Protein AF-A0A371GVJ6-F1 (afdb_monomer_lite)

Radius of gyration: 23.23 Å; chains: 1; bounding box: 56×36×69 Å

Secondary structure (DSSP, 8-state):
-HHHHHHHTTSSS--HHHHHHHHHHHHHHHHTTT--------SS-----EEEEETT--TTT---EEEEE-SSS--EEEEEPSS--SSHHHHHHHHHHHHHHHHHHHHHHHHHHHHHHHHHHHHHHHHHHHHTTTT-

Sequence (136 aa):
MFSICLCARFQLDPRKSHLKVVKRIFRYLISATNLCLLHKKNQDFRLVGYCDANYARDKIKRKSTEDFIRPCVVSWASKKQNSVALSIVEIAYILIASCCSQLFIEIMYRKIQIINEMIYAQNLYMKNALFSKEKI

pLDDT: mean 73.59, std 12.0, range [47.25, 92.31]

Organism: Mucuna pruriens (NCBI:txid157652)

Structure (mmCIF, N/CA/C/O backbone):
data_AF-A0A371GVJ6-F1
#
_entry.id   AF-A0A371GVJ6-F1
#
loop_
_atom_site.group_PDB
_atom_site.id
_atom_site.type_symbol
_atom_site.label_atom_id
_atom_site.label_alt_id
_atom_site.label_comp_id
_atom_site.label_asym_id
_atom_site.label_entity_id
_atom_site.label_seq_id
_atom_site.pdbx_PDB_ins_code
_atom_site.Cartn_x
_atom_site.Cartn_y
_atom_site.Cartn_z
_atom_site.occupancy
_atom_site.B_iso_or_equiv
_atom_site.auth_seq_id
_atom_site.auth_comp_id
_atom_site.auth_asym_id
_atom_site.auth_atom_id
_atom_site.pdbx_PDB_model_num
ATOM 1 N N . MET A 1 1 ? 1.120 -0.960 -9.888 1.00 63.38 1 MET A N 1
ATOM 2 C CA . MET A 1 1 ? 1.440 0.484 -9.790 1.00 63.38 1 MET A CA 1
ATOM 3 C C . MET A 1 1 ? 2.739 0.891 -10.486 1.00 63.38 1 MET A C 1
ATOM 5 O O . MET A 1 1 ? 2.756 1.948 -11.106 1.00 63.38 1 MET A O 1
ATOM 9 N N . PHE A 1 2 ? 3.789 0.059 -10.479 1.00 69.19 2 PHE A N 1
ATOM 10 C CA . PHE A 1 2 ? 5.100 0.379 -11.072 1.00 69.19 2 PHE A CA 1
ATOM 11 C C . PHE A 1 2 ? 5.066 1.075 -12.446 1.00 69.19 2 PHE A C 1
ATOM 13 O O . PHE A 1 2 ? 5.689 2.118 -12.608 1.00 69.19 2 PHE A O 1
ATOM 20 N N . SER A 1 3 ? 4.313 0.557 -13.424 1.00 74.50 3 SER A N 1
ATOM 21 C CA . SER A 1 3 ? 4.251 1.150 -14.770 1.00 74.50 3 SER A CA 1
ATOM 22 C C . SER A 1 3 ? 3.657 2.564 -14.791 1.00 74.50 3 SER A C 1
ATOM 24 O O . SER A 1 3 ? 4.117 3.394 -15.569 1.00 74.50 3 SER A O 1
ATOM 26 N N . ILE A 1 4 ? 2.677 2.854 -13.928 1.00 81.12 4 ILE A N 1
ATOM 27 C CA . ILE A 1 4 ? 2.050 4.180 -13.801 1.00 81.12 4 ILE A CA 1
ATOM 28 C C . ILE A 1 4 ? 3.039 5.147 -13.145 1.00 81.12 4 ILE A C 1
ATOM 30 O O . ILE A 1 4 ? 3.341 6.197 -13.708 1.00 81.12 4 ILE A O 1
ATOM 34 N N . CYS A 1 5 ? 3.617 4.754 -12.004 1.00 80.12 5 CYS A N 1
ATOM 35 C CA . CYS A 1 5 ? 4.608 5.557 -11.285 1.00 80.12 5 CYS A CA 1
ATOM 36 C C . CYS A 1 5 ? 5.862 5.825 -12.132 1.00 80.12 5 CYS A C 1
ATOM 38 O O . CYS A 1 5 ? 6.445 6.904 -12.057 1.00 80.12 5 CYS A O 1
ATOM 40 N N . LEU A 1 6 ? 6.280 4.862 -12.960 1.00 80.62 6 LEU A N 1
ATOM 41 C CA . LEU A 1 6 ? 7.393 5.030 -13.890 1.00 80.62 6 LEU A CA 1
ATOM 42 C C . LEU A 1 6 ? 7.060 6.046 -14.990 1.00 80.62 6 LEU A C 1
ATOM 44 O O . LEU A 1 6 ? 7.901 6.890 -15.282 1.00 80.62 6 LEU A O 1
ATOM 48 N N . CYS A 1 7 ? 5.853 6.004 -15.567 1.00 83.88 7 CYS A N 1
ATOM 49 C CA . CYS A 1 7 ? 5.424 6.995 -16.560 1.00 83.88 7 CYS A CA 1
ATOM 50 C C . CYS A 1 7 ? 5.317 8.403 -15.956 1.00 83.88 7 CYS A C 1
ATOM 52 O O . CYS A 1 7 ? 5.729 9.362 -16.602 1.00 83.88 7 CYS A O 1
ATOM 54 N N . ALA A 1 8 ? 4.840 8.524 -14.711 1.00 85.38 8 ALA A N 1
ATOM 55 C CA . ALA A 1 8 ? 4.705 9.806 -14.016 1.00 85.38 8 ALA A CA 1
ATOM 56 C C . ALA A 1 8 ? 6.045 10.554 -13.862 1.00 85.38 8 ALA A C 1
ATOM 58 O O . ALA A 1 8 ? 6.082 11.778 -13.923 1.00 85.38 8 ALA A O 1
ATOM 59 N N . ARG A 1 9 ? 7.175 9.835 -13.759 1.00 85.12 9 ARG A N 1
ATOM 60 C CA . ARG A 1 9 ? 8.519 10.451 -13.721 1.00 85.12 9 ARG A CA 1
ATOM 61 C C . ARG A 1 9 ? 8.871 11.234 -14.989 1.00 85.12 9 ARG A C 1
ATOM 63 O O . ARG A 1 9 ? 9.735 12.098 -14.936 1.00 85.12 9 ARG A O 1
ATOM 70 N N . PHE A 1 10 ? 8.231 10.918 -16.113 1.00 85.31 10 PHE A N 1
ATOM 71 C CA . PHE A 1 10 ? 8.457 11.566 -17.404 1.00 85.31 10 PHE A CA 1
ATOM 72 C C . PHE A 1 10 ? 7.309 12.506 -17.787 1.00 85.31 10 PHE A C 1
ATOM 74 O O . PHE A 1 10 ? 7.139 12.807 -18.963 1.00 85.31 10 PHE A O 1
ATOM 81 N N . GLN A 1 11 ? 6.504 12.953 -16.818 1.00 85.19 11 GLN A N 1
ATOM 82 C CA . GLN A 1 11 ? 5.380 13.855 -17.074 1.00 85.19 11 GLN A CA 1
ATOM 83 C C . GLN A 1 11 ? 5.830 15.223 -17.605 1.00 85.19 11 GLN A C 1
ATOM 85 O O . GLN A 1 11 ? 5.122 15.811 -18.415 1.00 85.19 11 GLN A O 1
ATOM 90 N N . LEU A 1 12 ? 7.000 15.706 -17.174 1.00 87.81 12 LEU A N 1
ATOM 91 C CA . LEU A 1 12 ? 7.556 16.991 -17.613 1.00 87.81 12 LEU A CA 1
ATOM 92 C C . LEU A 1 12 ? 8.087 16.956 -19.057 1.00 87.81 12 LEU A C 1
ATOM 94 O O . LEU A 1 12 ? 8.059 17.980 -19.726 1.00 87.81 12 LEU A O 1
ATOM 98 N N . ASP A 1 13 ? 8.537 15.792 -19.541 1.00 90.94 13 ASP A N 1
ATOM 99 C CA . ASP A 1 13 ? 9.004 15.600 -20.924 1.00 90.94 13 ASP A CA 1
ATOM 100 C C . ASP A 1 13 ? 8.671 14.176 -21.439 1.00 90.94 13 ASP A C 1
ATOM 102 O O . ASP A 1 13 ? 9.491 13.240 -21.388 1.00 90.94 13 ASP A O 1
ATOM 106 N N . PRO A 1 14 ? 7.417 13.942 -21.871 1.00 86.75 14 PRO A N 1
ATOM 107 C CA . PRO A 1 14 ? 6.971 12.628 -22.307 1.00 86.75 14 PRO A CA 1
ATOM 108 C C . PRO A 1 14 ? 7.367 12.342 -23.762 1.00 86.75 14 PRO A C 1
ATOM 110 O O . PRO A 1 14 ? 6.774 12.830 -24.720 1.00 86.75 14 PRO A O 1
ATOM 113 N N . ARG A 1 15 ? 8.310 11.416 -23.953 1.00 90.88 15 ARG A N 1
ATOM 114 C CA . ARG A 1 15 ? 8.659 10.879 -25.280 1.00 90.88 15 ARG A CA 1
ATOM 115 C C . ARG A 1 15 ? 7.553 9.992 -25.870 1.00 90.88 15 ARG A C 1
ATOM 117 O O . ARG A 1 15 ? 6.759 9.381 -25.150 1.00 90.88 15 ARG A O 1
ATOM 124 N N . LYS A 1 16 ? 7.572 9.809 -27.201 1.00 91.00 16 LYS A N 1
ATOM 125 C CA . LYS A 1 16 ? 6.619 8.949 -27.946 1.00 91.00 16 LYS A CA 1
ATOM 126 C C . LYS A 1 16 ? 6.498 7.530 -27.367 1.00 91.00 16 LYS A C 1
ATOM 128 O O . LYS A 1 16 ? 5.406 6.962 -27.341 1.00 91.00 16 LYS A O 1
ATOM 133 N N . SER A 1 17 ? 7.601 6.961 -26.877 1.00 88.88 17 SER A N 1
ATOM 134 C CA . SER A 1 17 ? 7.618 5.649 -26.219 1.00 88.88 17 SER A CA 1
ATOM 135 C C . SER A 1 17 ? 6.794 5.633 -24.926 1.00 88.88 17 SER A C 1
ATOM 137 O O . SER A 1 17 ? 6.013 4.704 -24.720 1.00 88.88 17 SER A O 1
ATOM 139 N N . HIS A 1 18 ? 6.897 6.673 -24.093 1.00 89.12 18 HIS A N 1
ATOM 140 C CA . HIS A 1 18 ? 6.136 6.801 -22.848 1.00 89.12 18 HIS A CA 1
ATOM 141 C C . HIS A 1 18 ? 4.632 6.920 -23.137 1.00 89.12 18 HIS A C 1
ATOM 143 O O . HIS A 1 18 ? 3.829 6.199 -22.546 1.00 89.12 18 HIS A O 1
ATOM 149 N N . LEU A 1 19 ? 4.245 7.733 -24.127 1.00 88.81 19 LEU A N 1
ATOM 150 C CA . LEU A 1 19 ? 2.841 7.892 -24.531 1.00 88.81 19 LEU A CA 1
ATOM 151 C C . LEU A 1 19 ? 2.214 6.574 -25.014 1.00 88.81 19 LEU A C 1
ATOM 153 O O . LEU A 1 19 ? 1.045 6.297 -24.738 1.00 88.81 19 LEU A O 1
ATOM 157 N N . LYS A 1 20 ? 2.986 5.721 -25.700 1.00 91.25 20 LYS A N 1
ATOM 158 C CA . LYS A 1 20 ? 2.523 4.395 -26.142 1.00 91.25 20 LYS A CA 1
ATOM 159 C C . LYS A 1 20 ? 2.211 3.475 -24.956 1.00 91.25 20 LYS A C 1
ATOM 161 O O . LYS A 1 20 ? 1.221 2.743 -24.998 1.00 91.25 20 LYS A O 1
ATOM 166 N N . VAL A 1 21 ? 3.023 3.538 -23.899 1.00 88.75 21 VAL A N 1
ATOM 167 C CA . VAL A 1 21 ? 2.797 2.792 -22.650 1.00 88.75 21 VAL A CA 1
ATOM 168 C C . VAL A 1 21 ? 1.568 3.327 -21.920 1.00 88.75 21 VAL A C 1
ATOM 170 O O . VAL A 1 21 ? 0.691 2.540 -21.572 1.00 88.75 21 VAL A O 1
ATOM 173 N N . VAL A 1 22 ? 1.445 4.648 -21.773 1.00 90.00 22 VA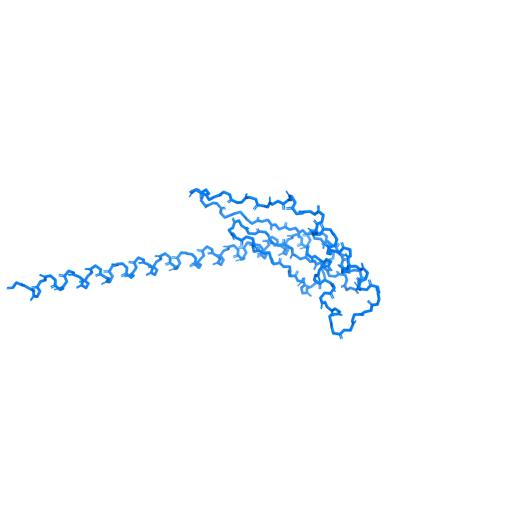L A N 1
ATOM 174 C CA . VAL A 1 22 ? 0.286 5.296 -21.136 1.00 90.00 22 VAL A CA 1
ATOM 175 C C . VAL A 1 22 ? -1.022 4.925 -21.843 1.00 90.00 22 VAL A C 1
ATOM 177 O O . VAL A 1 22 ? -1.968 4.486 -21.194 1.00 90.00 22 VAL A O 1
ATOM 180 N N . LYS A 1 23 ? -1.064 4.970 -23.182 1.00 92.06 23 LYS A N 1
ATOM 181 C CA . LYS A 1 23 ? -2.231 4.506 -23.959 1.00 92.06 23 LYS A CA 1
ATOM 182 C C . LYS A 1 23 ? -2.583 3.042 -23.680 1.00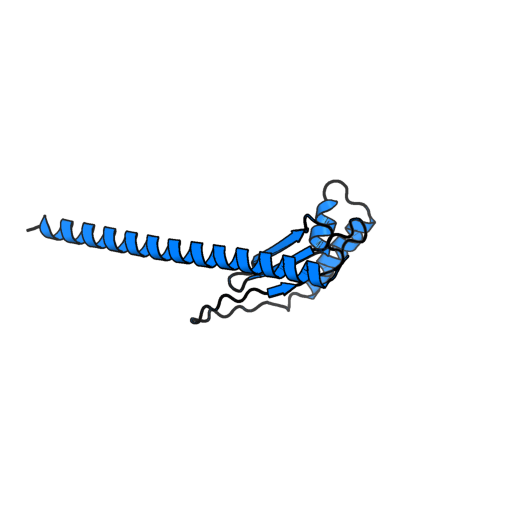 92.06 23 LYS A C 1
ATOM 184 O O . LYS A 1 23 ? -3.759 2.690 -23.634 1.00 92.06 23 LYS A O 1
ATOM 189 N N . ARG A 1 24 ? -1.585 2.171 -23.502 1.00 91.75 24 ARG A N 1
ATOM 190 C CA . ARG A 1 24 ? -1.813 0.755 -23.174 1.00 91.75 24 ARG A CA 1
ATOM 191 C C . ARG A 1 24 ? -2.383 0.584 -21.765 1.00 91.75 24 ARG A C 1
ATOM 193 O O . ARG A 1 24 ? -3.273 -0.241 -21.600 1.00 91.75 24 ARG A O 1
ATOM 200 N N . ILE A 1 25 ? -1.917 1.379 -20.799 1.00 90.12 25 ILE A N 1
ATOM 201 C CA . ILE A 1 25 ? -2.459 1.407 -19.433 1.00 90.12 25 ILE A CA 1
ATOM 202 C C . ILE A 1 25 ? -3.936 1.814 -19.462 1.00 90.12 25 ILE A C 1
ATOM 204 O O . ILE A 1 25 ? -4.766 1.095 -18.918 1.00 90.12 25 ILE A O 1
ATOM 208 N N . PHE A 1 26 ? -4.284 2.904 -20.152 1.00 88.75 26 PHE A N 1
ATOM 209 C CA . PHE A 1 26 ? -5.680 3.343 -20.246 1.00 88.75 26 PHE A CA 1
ATOM 210 C C . PHE A 1 26 ? -6.583 2.313 -20.925 1.00 88.75 26 PHE A C 1
ATOM 212 O O . PHE A 1 26 ? -7.663 2.033 -20.416 1.00 88.75 26 PHE A O 1
ATOM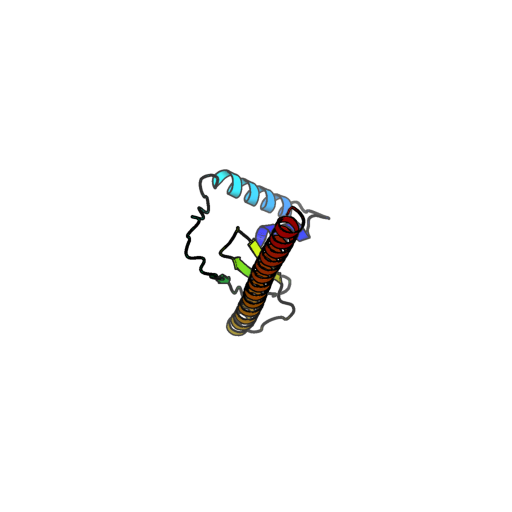 219 N N . ARG A 1 27 ? -6.132 1.684 -22.020 1.00 92.31 27 ARG A N 1
ATOM 220 C CA . ARG A 1 27 ? -6.896 0.596 -22.655 1.00 92.31 27 ARG A CA 1
ATOM 221 C C . ARG A 1 27 ? -7.155 -0.563 -21.700 1.00 92.31 27 ARG A C 1
ATOM 223 O O . ARG A 1 27 ? -8.273 -1.053 -21.669 1.00 92.31 27 ARG A O 1
ATOM 230 N N . TYR A 1 28 ? -6.147 -0.964 -20.924 1.00 86.38 28 TYR A N 1
ATOM 231 C CA . TYR A 1 28 ? -6.295 -2.027 -19.931 1.00 86.38 28 TYR A CA 1
ATOM 232 C C . TYR A 1 28 ? -7.336 -1.667 -18.864 1.00 86.38 28 TYR A C 1
ATOM 234 O O . TYR A 1 28 ? -8.191 -2.489 -18.550 1.00 86.38 28 TYR A O 1
ATOM 242 N N . LEU A 1 29 ? -7.304 -0.431 -18.352 1.00 83.38 29 LEU A N 1
ATOM 243 C CA . LEU A 1 29 ? -8.273 0.049 -17.361 1.00 83.38 29 LEU A CA 1
ATOM 244 C C . LEU A 1 29 ? -9.704 0.063 -17.916 1.00 83.38 29 LEU A C 1
ATOM 246 O O . LEU A 1 29 ? -10.620 -0.382 -17.237 1.00 83.38 29 LEU A O 1
ATOM 250 N N . ILE A 1 30 ? -9.884 0.511 -19.162 1.00 86.31 30 ILE A N 1
ATOM 251 C CA . ILE A 1 30 ? -11.192 0.530 -19.835 1.00 86.31 30 ILE A CA 1
ATOM 252 C C . ILE A 1 30 ? -11.707 -0.896 -20.086 1.00 86.31 30 ILE A C 1
ATOM 254 O O . ILE A 1 30 ? -12.886 -1.168 -19.879 1.00 86.31 30 ILE A O 1
ATOM 258 N N . SER A 1 31 ? -10.834 -1.826 -20.491 1.00 83.50 31 SER A N 1
ATOM 259 C CA . SER A 1 31 ? -11.218 -3.227 -20.715 1.00 83.50 31 SER A CA 1
ATOM 260 C C . SER A 1 31 ? -11.478 -4.014 -19.426 1.00 83.50 31 SER A C 1
ATOM 262 O O . SER A 1 31 ? -12.112 -5.060 -19.470 1.00 83.50 31 SER A O 1
ATOM 264 N N . ALA A 1 32 ? -10.972 -3.539 -18.286 1.00 79.00 32 ALA A N 1
ATOM 265 C CA . ALA A 1 32 ? -11.052 -4.211 -16.990 1.00 79.00 32 ALA A CA 1
ATOM 266 C C . ALA A 1 32 ? -12.132 -3.619 -16.064 1.00 79.00 32 ALA A C 1
ATOM 268 O O . ALA A 1 32 ? -12.094 -3.838 -14.857 1.00 79.00 32 ALA A O 1
ATOM 269 N N . THR A 1 33 ? -13.102 -2.887 -16.612 1.00 74.75 33 THR A N 1
ATOM 270 C CA . THR A 1 33 ? -14.195 -2.234 -15.861 1.00 74.75 33 THR A CA 1
ATOM 271 C C . THR A 1 33 ? -15.069 -3.204 -15.063 1.00 74.75 33 THR A C 1
ATOM 273 O O . THR A 1 33 ? -15.671 -2.809 -14.070 1.00 74.75 33 THR A O 1
ATOM 276 N N . ASN A 1 34 ? -15.079 -4.484 -15.439 1.00 76.25 34 ASN A N 1
ATOM 277 C CA . ASN A 1 34 ? -15.837 -5.538 -14.760 1.00 76.25 34 ASN A CA 1
ATOM 278 C C . ASN A 1 34 ? -15.120 -6.107 -13.519 1.00 76.25 34 ASN A C 1
ATOM 280 O O . ASN A 1 34 ? -15.686 -6.937 -12.809 1.00 76.25 34 ASN A O 1
ATOM 284 N N . LEU A 1 35 ? -13.869 -5.708 -13.259 1.00 71.56 35 LEU A N 1
ATOM 285 C CA . LEU A 1 35 ? -13.096 -6.152 -12.100 1.00 71.56 35 LEU A CA 1
ATOM 286 C C . LEU A 1 35 ? -13.204 -5.109 -10.985 1.00 71.56 35 LEU A C 1
ATOM 288 O O . LEU A 1 35 ? -12.633 -4.024 -11.075 1.00 71.56 35 LEU A O 1
ATOM 292 N N . CYS A 1 36 ? -13.909 -5.452 -9.908 1.00 65.06 36 CYS A N 1
ATOM 293 C CA . CYS A 1 36 ? -14.021 -4.615 -8.717 1.00 65.06 36 CYS A CA 1
ATOM 294 C C . CYS A 1 36 ? -13.451 -5.340 -7.492 1.00 65.06 36 CYS A C 1
ATOM 296 O O . CYS A 1 36 ? -13.689 -6.531 -7.288 1.00 65.06 36 CYS A O 1
ATOM 298 N N . LEU A 1 37 ? -12.715 -4.608 -6.653 1.00 66.19 37 LEU A N 1
ATOM 299 C CA . LEU A 1 37 ? -12.339 -5.057 -5.314 1.00 66.19 37 LEU A CA 1
ATOM 300 C C . LEU A 1 37 ? -13.511 -4.786 -4.366 1.00 66.19 37 LEU A C 1
ATOM 302 O O . LEU A 1 37 ? -13.673 -3.681 -3.852 1.00 66.19 37 LEU A O 1
ATOM 306 N N . LEU A 1 38 ? -14.340 -5.804 -4.144 1.00 62.62 38 LEU A N 1
ATOM 307 C CA . LEU A 1 38 ? -15.453 -5.739 -3.200 1.00 62.62 38 LEU A CA 1
ATOM 308 C C . LEU A 1 38 ? -14.938 -5.905 -1.766 1.00 62.62 38 LEU A C 1
ATOM 310 O O . LEU A 1 38 ? -14.561 -6.999 -1.349 1.00 62.62 38 LEU A O 1
ATOM 314 N N . HIS A 1 39 ? -14.950 -4.820 -0.993 1.00 58.31 39 HIS A N 1
ATOM 315 C CA . HIS A 1 39 ? -14.680 -4.860 0.442 1.00 58.31 39 HIS A CA 1
ATOM 316 C C . HIS A 1 39 ? -16.003 -4.956 1.212 1.00 58.31 39 HIS A C 1
ATOM 318 O O . HIS A 1 39 ? -16.773 -3.996 1.260 1.00 58.31 39 HIS A O 1
ATOM 324 N N . LYS A 1 40 ? -16.286 -6.116 1.817 1.00 60.22 40 LYS A N 1
ATOM 325 C CA . LYS A 1 40 ? -17.400 -6.255 2.764 1.00 60.22 40 LYS A CA 1
ATOM 326 C C . LYS A 1 40 ? -16.986 -5.661 4.107 1.00 60.22 40 LYS A C 1
ATOM 328 O O . LYS A 1 40 ? -15.911 -5.969 4.615 1.00 60.22 40 LYS A O 1
ATOM 333 N N . LYS A 1 41 ? -17.853 -4.831 4.689 1.00 58.72 41 LYS A N 1
ATOM 334 C CA . LYS A 1 41 ? -17.676 -4.263 6.029 1.00 58.72 41 LYS A CA 1
ATOM 335 C C . LYS A 1 41 ? -17.868 -5.380 7.066 1.00 58.72 41 LYS A C 1
ATOM 337 O O . LYS A 1 41 ? -18.964 -5.559 7.582 1.00 58.72 41 LYS A O 1
ATOM 342 N N . ASN A 1 42 ? -16.832 -6.180 7.305 1.00 57.50 42 ASN A N 1
ATOM 343 C CA . ASN A 1 42 ? -16.844 -7.168 8.383 1.00 57.50 42 ASN A CA 1
ATOM 344 C C . ASN A 1 42 ? -16.723 -6.457 9.736 1.00 57.50 42 ASN A C 1
ATOM 346 O O . ASN A 1 42 ? -15.946 -5.513 9.875 1.00 57.50 42 ASN A O 1
ATOM 350 N N . GLN A 1 43 ? -17.501 -6.917 10.719 1.00 56.72 43 GLN A N 1
ATOM 351 C CA . GLN A 1 43 ? -17.441 -6.432 12.103 1.00 56.72 43 GLN A CA 1
ATOM 352 C C . GLN A 1 43 ? -16.128 -6.851 12.791 1.00 56.72 43 GLN A C 1
ATOM 354 O O . GLN A 1 43 ? -15.607 -6.111 13.622 1.00 56.72 43 GLN A O 1
ATOM 359 N N . ASP A 1 44 ? -15.525 -7.957 12.344 1.00 61.50 44 ASP A N 1
ATOM 360 C CA . ASP A 1 44 ? -14.200 -8.408 12.770 1.00 61.50 44 ASP A CA 1
ATOM 361 C C . ASP A 1 44 ? -13.105 -7.680 11.981 1.00 61.50 44 ASP A C 1
ATOM 363 O O . ASP A 1 44 ? -12.585 -8.161 10.967 1.00 61.50 44 ASP A O 1
ATOM 367 N N . PHE A 1 45 ? -12.762 -6.470 12.424 1.00 61.81 45 PHE A N 1
ATOM 368 C CA . PHE A 1 45 ? -11.679 -5.697 11.824 1.00 61.81 45 PHE A CA 1
ATOM 369 C C . PHE A 1 45 ? -10.318 -6.339 12.136 1.00 61.81 45 PHE A C 1
ATOM 371 O O . PHE A 1 45 ? -9.697 -6.061 13.162 1.00 61.81 45 PHE A O 1
ATOM 378 N N . ARG A 1 46 ? -9.820 -7.186 11.228 1.00 64.12 46 ARG A N 1
ATOM 379 C CA . ARG A 1 46 ? -8.452 -7.718 11.281 1.00 64.12 46 ARG A CA 1
ATOM 380 C C . ARG A 1 46 ? -7.527 -6.876 10.406 1.00 64.12 46 ARG A C 1
ATOM 382 O O . ARG A 1 46 ? -7.644 -6.877 9.180 1.00 64.12 46 ARG A O 1
ATOM 389 N N . LEU A 1 47 ? -6.573 -6.186 11.032 1.00 64.75 47 LEU A N 1
ATOM 390 C CA . LEU A 1 47 ? -5.531 -5.461 10.309 1.00 64.75 47 LEU A CA 1
ATOM 391 C C . LEU A 1 47 ? -4.532 -6.469 9.702 1.00 64.75 47 LEU A C 1
ATOM 393 O O . LEU A 1 47 ? -3.628 -6.942 10.382 1.00 64.75 47 LEU A O 1
ATOM 397 N N . VAL A 1 48 ? -4.717 -6.827 8.431 1.00 66.12 48 VAL A N 1
ATOM 398 C CA . VAL A 1 48 ? -3.786 -7.642 7.637 1.00 66.12 48 VAL A CA 1
ATOM 399 C C . VAL A 1 48 ? -3.055 -6.754 6.633 1.00 66.12 48 VAL A C 1
ATOM 401 O O . VAL A 1 48 ? -3.685 -6.184 5.745 1.00 66.12 48 VAL A O 1
ATOM 404 N N . GLY A 1 49 ? -1.736 -6.634 6.773 1.00 66.31 49 GLY A N 1
ATOM 405 C CA . GLY A 1 49 ? -0.878 -5.998 5.773 1.00 66.31 49 GLY A CA 1
ATOM 406 C C . GLY A 1 49 ? -0.282 -7.037 4.827 1.00 66.31 49 GLY A C 1
ATOM 407 O O . GLY A 1 49 ? 0.202 -8.068 5.289 1.00 66.31 49 GLY A O 1
ATOM 408 N N . TYR A 1 50 ? -0.290 -6.759 3.523 1.00 68.69 50 TYR A N 1
ATOM 409 C CA . TYR A 1 50 ? 0.471 -7.541 2.541 1.00 68.69 50 TYR A CA 1
ATOM 410 C C . TYR A 1 50 ? 1.635 -6.715 2.014 1.00 68.69 50 TYR A C 1
ATOM 412 O O . TYR A 1 50 ? 1.481 -5.516 1.770 1.00 68.69 50 TYR A O 1
ATOM 420 N N . CYS A 1 51 ? 2.776 -7.371 1.825 1.00 67.69 51 CYS A N 1
ATOM 421 C CA . CYS A 1 51 ? 4.025 -6.751 1.411 1.00 67.69 51 CYS A CA 1
ATOM 422 C C . CYS A 1 51 ? 4.683 -7.621 0.330 1.00 67.69 51 CYS A C 1
ATOM 424 O O . CYS A 1 51 ? 4.900 -8.809 0.556 1.00 67.69 51 CYS A O 1
ATOM 426 N N . ASP A 1 52 ? 4.946 -7.044 -0.849 1.00 68.56 52 ASP A N 1
ATOM 427 C CA . ASP A 1 52 ? 5.563 -7.737 -1.995 1.00 68.56 52 ASP A CA 1
ATOM 428 C C . ASP A 1 52 ? 6.989 -7.230 -2.259 1.00 68.56 52 ASP A C 1
ATOM 430 O O . ASP A 1 52 ? 7.243 -6.021 -2.302 1.00 68.56 52 ASP A O 1
ATOM 434 N N . ALA A 1 53 ? 7.916 -8.172 -2.448 1.00 66.44 53 ALA A N 1
ATOM 435 C CA . ALA A 1 53 ? 9.346 -7.939 -2.593 1.00 66.44 53 ALA A CA 1
ATOM 436 C C . ALA A 1 53 ? 9.824 -8.183 -4.021 1.00 66.44 53 ALA A C 1
ATOM 438 O O . ALA A 1 53 ? 9.956 -9.317 -4.469 1.00 66.44 53 ALA A O 1
ATOM 439 N N . ASN A 1 54 ? 10.172 -7.103 -4.725 1.00 65.81 54 ASN A N 1
ATOM 440 C CA . ASN A 1 54 ? 10.631 -7.175 -6.110 1.00 65.81 54 ASN A CA 1
ATOM 441 C C . ASN A 1 54 ? 12.101 -6.743 -6.250 1.00 65.81 54 ASN A C 1
ATOM 443 O O . ASN A 1 54 ? 12.415 -5.549 -6.212 1.00 65.81 54 ASN A O 1
ATOM 447 N N . TYR A 1 55 ? 13.005 -7.705 -6.469 1.00 58.53 55 TYR A N 1
ATOM 448 C CA . TYR A 1 55 ? 14.425 -7.452 -6.757 1.00 58.53 55 TYR A CA 1
ATOM 449 C C . TYR A 1 55 ? 14.628 -6.914 -8.182 1.00 58.53 55 TYR A C 1
ATOM 451 O O . TYR A 1 55 ? 14.080 -7.439 -9.147 1.00 58.53 55 TYR A O 1
ATOM 459 N N . ALA A 1 56 ? 15.420 -5.843 -8.314 1.00 58.31 56 ALA A N 1
ATOM 460 C CA . ALA A 1 56 ? 15.909 -5.285 -9.584 1.00 58.31 56 ALA A CA 1
ATOM 461 C C . ALA A 1 56 ? 14.859 -4.923 -10.669 1.00 58.31 56 ALA A C 1
ATOM 463 O O . ALA A 1 56 ? 15.192 -4.848 -11.854 1.00 58.31 56 ALA A O 1
ATOM 464 N N . ARG A 1 57 ? 13.603 -4.625 -10.298 1.00 60.69 57 ARG A N 1
ATOM 465 C CA . ARG A 1 57 ? 12.538 -4.251 -11.259 1.00 60.69 57 ARG A CA 1
ATOM 466 C C . ARG A 1 57 ? 12.856 -2.983 -12.069 1.00 60.69 57 ARG A C 1
ATOM 468 O O . ARG A 1 57 ? 12.465 -2.869 -13.231 1.00 60.69 57 ARG A O 1
ATOM 475 N N . ASP A 1 58 ? 13.581 -2.034 -11.475 1.00 61.78 58 ASP A N 1
ATOM 476 C CA . ASP A 1 58 ? 14.100 -0.840 -12.153 1.00 61.78 58 ASP A CA 1
ATOM 477 C C . ASP A 1 58 ? 15.489 -1.142 -12.751 1.00 61.78 58 ASP A C 1
ATOM 479 O O . ASP A 1 58 ? 16.506 -1.028 -12.066 1.00 61.78 58 ASP A O 1
ATOM 483 N N . LYS A 1 59 ? 15.546 -1.513 -14.040 1.00 60.50 59 LYS A N 1
ATOM 484 C CA . LYS A 1 59 ? 16.807 -1.808 -14.756 1.00 60.50 59 LYS A CA 1
ATOM 485 C C . LYS A 1 59 ? 17.772 -0.616 -14.831 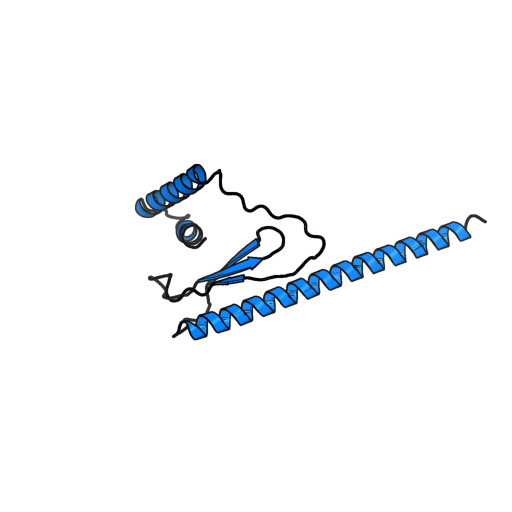1.00 60.50 59 LYS A C 1
ATOM 487 O O . LYS A 1 59 ? 18.950 -0.819 -15.095 1.00 60.50 59 LYS A O 1
ATOM 492 N N . ILE A 1 60 ? 17.290 0.610 -14.605 1.00 59.81 60 ILE A N 1
ATOM 493 C CA . ILE A 1 60 ? 18.092 1.835 -14.722 1.00 59.81 60 ILE A CA 1
ATOM 494 C C . ILE A 1 60 ? 18.851 2.104 -13.421 1.00 59.81 60 ILE A C 1
ATOM 496 O O . ILE A 1 60 ? 20.005 2.515 -13.450 1.00 59.81 60 ILE A O 1
ATOM 500 N N . LYS A 1 61 ? 18.212 1.884 -12.265 1.00 56.75 61 LYS A N 1
ATOM 501 C CA . LYS A 1 61 ? 18.800 2.207 -10.950 1.00 56.75 61 LYS A CA 1
ATOM 502 C C . LYS A 1 61 ? 19.014 0.993 -10.039 1.00 56.75 61 LYS A C 1
ATOM 504 O O . LYS A 1 61 ? 19.450 1.188 -8.910 1.00 56.75 61 LYS A O 1
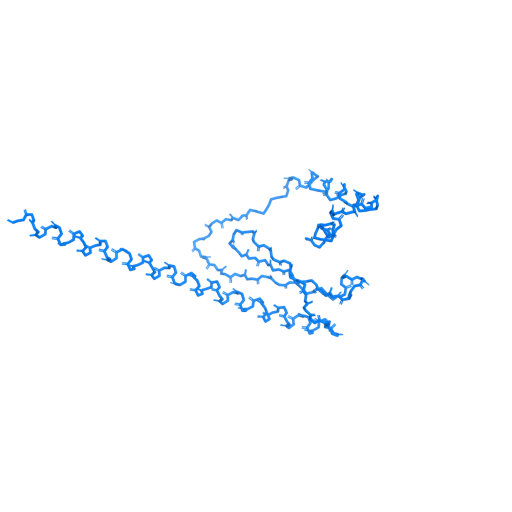ATOM 509 N N . ARG A 1 62 ? 18.675 -0.224 -10.494 1.00 55.84 62 ARG A N 1
ATOM 510 C CA . ARG A 1 62 ? 18.687 -1.494 -9.731 1.00 55.84 62 ARG A CA 1
ATOM 511 C C . ARG A 1 62 ? 18.014 -1.413 -8.355 1.00 55.84 62 ARG A C 1
ATOM 513 O O . ARG A 1 62 ? 18.295 -2.215 -7.475 1.00 55.84 62 ARG A O 1
ATOM 520 N N . LYS A 1 63 ? 17.107 -0.452 -8.160 1.00 56.59 63 LYS A N 1
ATOM 521 C CA . LYS A 1 63 ? 16.389 -0.283 -6.895 1.00 56.59 63 LYS A CA 1
ATOM 522 C C . LYS A 1 63 ? 15.075 -1.049 -6.953 1.00 56.59 63 LYS A C 1
ATOM 524 O O . LYS A 1 63 ? 14.328 -0.955 -7.929 1.00 56.59 63 LYS A O 1
ATOM 529 N N . SER A 1 64 ? 14.815 -1.792 -5.898 1.00 55.22 64 SER A N 1
ATOM 530 C CA . SER A 1 64 ? 13.555 -2.466 -5.615 1.00 55.22 64 SER A CA 1
ATOM 531 C C . SER A 1 64 ? 12.446 -1.462 -5.298 1.00 55.22 64 SER A C 1
ATOM 533 O O . SER A 1 64 ? 12.685 -0.310 -4.914 1.00 55.22 64 SER A O 1
ATOM 535 N N . THR A 1 65 ? 11.213 -1.891 -5.548 1.00 58.00 65 THR A N 1
ATOM 536 C CA . THR A 1 65 ? 9.997 -1.134 -5.238 1.00 58.00 65 THR A CA 1
ATOM 537 C C . THR A 1 65 ? 9.206 -1.936 -4.222 1.00 58.00 65 THR A C 1
ATOM 539 O O . THR A 1 65 ? 9.026 -3.137 -4.418 1.00 58.00 65 THR A O 1
ATOM 542 N N . GLU A 1 66 ? 8.789 -1.269 -3.155 1.00 62.16 66 GLU A N 1
ATOM 543 C CA . GLU A 1 66 ? 8.039 -1.847 -2.050 1.00 62.16 66 GLU A CA 1
ATOM 544 C C . GLU A 1 66 ? 6.559 -1.526 -2.206 1.00 62.16 66 GLU A C 1
ATOM 546 O O . GLU A 1 66 ? 6.212 -0.347 -2.158 1.00 62.16 66 GLU A O 1
ATOM 551 N N . ASP A 1 67 ? 5.709 -2.540 -2.383 1.00 60.50 67 ASP A N 1
ATOM 552 C CA . ASP A 1 67 ? 4.261 -2.363 -2.517 1.00 60.50 67 ASP A CA 1
ATOM 553 C C . ASP A 1 67 ? 3.551 -2.876 -1.245 1.00 60.50 67 ASP A C 1
ATOM 555 O O . ASP A 1 67 ? 3.711 -4.035 -0.858 1.00 60.50 67 ASP A O 1
ATOM 559 N N . PHE A 1 68 ? 2.766 -2.003 -0.600 1.00 59.53 68 PHE A N 1
ATOM 560 C CA . PHE A 1 68 ? 1.999 -2.297 0.622 1.00 59.53 68 PHE A CA 1
ATOM 561 C C . PHE A 1 68 ? 0.493 -2.332 0.332 1.00 59.53 68 PHE A C 1
ATOM 563 O O . PHE A 1 68 ? -0.027 -1.393 -0.273 1.00 59.53 68 PHE A O 1
ATOM 570 N N . ILE A 1 69 ? -0.217 -3.358 0.813 1.00 59.34 69 ILE A N 1
ATOM 571 C CA . ILE A 1 69 ? -1.685 -3.467 0.727 1.00 59.34 69 ILE A CA 1
ATOM 572 C C . ILE A 1 69 ? -2.279 -3.351 2.126 1.00 59.34 69 ILE A C 1
ATOM 574 O O . ILE A 1 69 ? -1.952 -4.156 3.001 1.00 59.34 69 ILE A O 1
ATOM 578 N N . ARG A 1 70 ? -3.164 -2.371 2.329 1.00 59.28 70 ARG A N 1
ATOM 579 C CA . ARG A 1 70 ? -3.878 -2.175 3.598 1.00 59.28 70 ARG A CA 1
ATOM 580 C C . ARG A 1 70 ? -5.311 -2.719 3.540 1.00 59.28 70 ARG A C 1
ATOM 582 O O . ARG A 1 70 ? -5.957 -2.632 2.496 1.00 59.28 70 ARG A O 1
ATOM 589 N N . PRO A 1 71 ? -5.841 -3.236 4.660 1.00 55.53 71 PRO A N 1
ATOM 590 C CA . PRO A 1 71 ? -7.134 -3.917 4.711 1.00 55.53 71 PRO A CA 1
ATOM 591 C C . PRO A 1 71 ? -8.324 -2.960 4.876 1.00 55.53 71 PRO A C 1
ATOM 593 O O . PRO A 1 71 ? -9.460 -3.398 4.748 1.00 55.53 71 PRO A O 1
ATOM 596 N N . CYS A 1 72 ? -8.102 -1.664 5.127 1.00 53.56 72 CYS A N 1
ATOM 597 C CA . CYS A 1 72 ? -9.165 -0.664 5.214 1.00 53.56 72 CYS A CA 1
ATOM 598 C C . CYS A 1 72 ? -8.929 0.415 4.154 1.00 53.56 72 CYS A C 1
ATOM 600 O O . CYS A 1 72 ? -7.903 1.086 4.189 1.00 53.56 72 CYS A O 1
ATOM 602 N N . VAL A 1 73 ? -9.874 0.550 3.217 1.00 47.25 73 VAL A N 1
ATOM 603 C CA . VAL A 1 73 ? -9.886 1.542 2.126 1.00 47.25 73 VAL A CA 1
ATOM 604 C C . VAL A 1 73 ? -8.557 1.603 1.368 1.00 47.25 73 VAL A C 1
ATOM 606 O O . VAL A 1 73 ? -7.725 2.458 1.643 1.00 47.25 73 VAL A O 1
ATOM 609 N N . VAL A 1 74 ? -8.383 0.667 0.424 1.00 50.25 74 VAL A N 1
ATOM 610 C CA . VAL A 1 74 ? -7.577 0.763 -0.817 1.00 50.25 74 VAL A CA 1
ATOM 611 C C . VAL A 1 74 ? -6.432 1.791 -0.749 1.00 50.25 74 VAL A C 1
ATOM 613 O O . VAL A 1 74 ? -6.337 2.695 -1.574 1.00 50.25 74 VAL A O 1
ATOM 616 N N . SER A 1 75 ? -5.556 1.680 0.247 1.00 53.09 75 SER A N 1
ATOM 617 C CA . SER A 1 75 ? -4.410 2.569 0.405 1.00 53.09 75 SER A CA 1
ATOM 618 C C . SER A 1 75 ? -3.170 1.755 0.095 1.00 53.09 75 SER A C 1
ATOM 620 O O . SER A 1 75 ? -2.822 0.799 0.787 1.00 53.09 75 SER A O 1
ATOM 622 N N . TRP A 1 76 ? -2.550 2.117 -1.024 1.00 62.25 76 TRP A N 1
ATOM 623 C CA . TRP A 1 76 ? -1.378 1.458 -1.575 1.00 62.25 76 TRP A CA 1
ATOM 624 C C . TRP A 1 76 ? -0.239 2.460 -1.541 1.00 62.25 76 TRP A C 1
ATOM 626 O O . TRP A 1 76 ? -0.368 3.566 -2.068 1.00 62.25 76 TRP A O 1
ATOM 636 N N . ALA A 1 77 ? 0.874 2.081 -0.928 1.00 61.44 77 ALA A N 1
ATOM 637 C CA . ALA A 1 77 ? 2.093 2.872 -0.962 1.00 61.44 77 ALA A CA 1
ATOM 638 C C . ALA A 1 77 ? 3.141 2.102 -1.764 1.00 61.44 77 ALA A C 1
ATOM 640 O O . ALA A 1 77 ? 3.354 0.922 -1.506 1.00 61.44 77 ALA A O 1
ATOM 641 N N . SER A 1 78 ? 3.764 2.777 -2.733 1.00 62.41 78 SER A N 1
ATOM 642 C CA . SER A 1 78 ? 4.902 2.262 -3.498 1.00 62.41 78 SER A CA 1
ATOM 643 C C . SER A 1 78 ? 6.136 3.064 -3.100 1.00 62.41 78 SER A C 1
ATOM 645 O O . SER A 1 78 ? 6.365 4.150 -3.646 1.00 62.41 78 SER A O 1
ATOM 647 N N . LYS A 1 79 ? 6.933 2.567 -2.151 1.00 65.88 79 LYS A N 1
ATOM 648 C CA . LYS A 1 79 ? 8.152 3.258 -1.705 1.00 65.88 79 LYS A CA 1
ATOM 649 C C . LYS A 1 79 ? 9.364 2.714 -2.452 1.00 65.88 79 LYS A C 1
ATOM 651 O O . LYS A 1 79 ? 9.509 1.517 -2.682 1.00 65.88 79 LYS A O 1
ATOM 656 N N . LYS A 1 80 ? 10.247 3.615 -2.878 1.00 65.75 80 LYS A N 1
ATOM 657 C CA . LYS A 1 80 ? 11.538 3.235 -3.455 1.00 65.75 80 LYS A CA 1
ATOM 658 C C . LYS A 1 80 ? 12.523 2.991 -2.314 1.00 65.75 80 LYS A C 1
ATOM 660 O O . LYS A 1 80 ? 12.673 3.877 -1.475 1.00 65.75 80 LYS A O 1
ATOM 665 N N . GLN A 1 81 ? 13.212 1.848 -2.307 1.00 63.44 81 GLN A N 1
ATOM 666 C CA . GLN A 1 81 ? 14.244 1.589 -1.298 1.00 63.44 81 GLN A CA 1
ATOM 667 C C . GLN A 1 81 ? 15.397 2.598 -1.422 1.00 63.44 81 GLN A C 1
ATOM 669 O O . GLN A 1 81 ? 15.833 2.960 -2.526 1.00 63.44 81 GLN A O 1
ATOM 674 N N . ASN A 1 82 ? 15.867 3.089 -0.272 1.00 61.53 82 ASN A N 1
ATOM 675 C CA . ASN A 1 82 ? 16.962 4.056 -0.203 1.00 61.53 82 ASN A CA 1
ATOM 676 C C . ASN A 1 82 ? 18.306 3.381 -0.513 1.00 61.53 82 ASN A C 1
ATOM 678 O O . ASN A 1 82 ? 19.083 3.924 -1.307 1.00 61.53 82 ASN A O 1
ATOM 682 N N . SER A 1 83 ? 18.522 2.175 0.014 1.00 64.62 83 SER A N 1
ATOM 683 C CA . SER A 1 83 ? 19.683 1.322 -0.249 1.00 64.62 83 SER A CA 1
ATOM 684 C C . SER A 1 83 ? 19.479 0.422 -1.474 1.00 64.62 83 SER A C 1
ATOM 686 O O . SER A 1 83 ? 18.357 0.166 -1.914 1.00 64.62 83 SER A O 1
A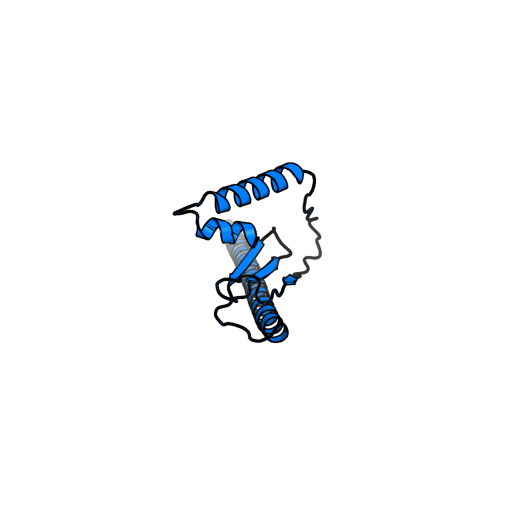TOM 688 N N . VAL A 1 84 ? 20.589 -0.016 -2.071 1.00 66.69 84 VAL A N 1
ATOM 689 C CA . VAL A 1 84 ? 20.595 -1.068 -3.093 1.00 66.69 84 VAL A CA 1
ATOM 690 C C . VAL A 1 84 ? 20.803 -2.380 -2.353 1.00 66.69 84 VAL A C 1
ATOM 692 O O . VAL A 1 84 ? 21.907 -2.642 -1.891 1.00 66.69 84 VAL A O 1
ATOM 695 N N . ALA A 1 85 ? 19.744 -3.166 -2.208 1.00 66.50 85 ALA A N 1
ATOM 696 C CA . ALA A 1 85 ? 19.851 -4.491 -1.618 1.00 66.50 85 ALA A CA 1
ATOM 697 C C . ALA A 1 85 ? 20.591 -5.443 -2.568 1.00 66.50 85 ALA A C 1
ATOM 699 O O . ALA A 1 85 ? 20.386 -5.418 -3.787 1.00 66.50 85 ALA A O 1
ATOM 700 N N . LEU A 1 86 ? 21.445 -6.291 -2.006 1.00 74.50 86 LEU A N 1
ATOM 701 C CA . LEU A 1 86 ? 22.304 -7.216 -2.742 1.00 74.50 86 LEU A CA 1
ATOM 702 C C . LEU A 1 86 ? 21.628 -8.572 -2.987 1.00 74.50 86 LEU A C 1
ATOM 704 O O . LEU A 1 86 ? 22.061 -9.317 -3.863 1.00 74.50 86 LEU A O 1
ATOM 708 N N . SER A 1 87 ? 20.531 -8.872 -2.283 1.00 76.56 87 SER A N 1
ATOM 709 C CA . SER A 1 87 ? 19.768 -10.119 -2.432 1.00 76.56 87 SER A CA 1
ATOM 710 C C . SER A 1 87 ? 18.251 -9.916 -2.324 1.00 76.56 87 SER A C 1
ATOM 712 O O . SER A 1 87 ? 17.773 -8.918 -1.788 1.00 76.56 87 SER A O 1
ATOM 714 N N . ILE A 1 88 ? 17.475 -10.892 -2.810 1.00 72.56 88 ILE A N 1
ATOM 715 C CA . ILE A 1 88 ? 16.009 -10.933 -2.633 1.00 72.56 88 ILE A CA 1
ATOM 716 C C . ILE A 1 88 ? 15.643 -11.007 -1.141 1.00 72.56 88 ILE A C 1
ATOM 718 O O . ILE A 1 88 ? 14.687 -10.366 -0.708 1.00 72.56 88 ILE A O 1
ATOM 722 N N . VAL A 1 89 ? 16.428 -11.748 -0.352 1.00 80.94 89 VAL A N 1
ATOM 723 C CA . VAL A 1 89 ? 16.209 -11.941 1.091 1.00 80.94 89 VAL A CA 1
ATOM 724 C C . VAL A 1 89 ? 16.327 -10.621 1.849 1.00 80.94 89 VAL A C 1
ATOM 726 O O . VAL A 1 89 ? 15.471 -10.297 2.667 1.00 80.94 89 VAL A O 1
ATOM 729 N N . GLU A 1 90 ? 17.345 -9.823 1.536 1.00 76.69 90 GLU A N 1
ATOM 730 C CA . GLU A 1 90 ? 17.545 -8.509 2.151 1.00 76.69 90 GLU A CA 1
ATOM 731 C C . GLU A 1 90 ? 16.382 -7.556 1.840 1.00 76.69 90 GLU A C 1
ATOM 733 O O . GLU A 1 90 ? 15.876 -6.878 2.734 1.00 76.69 90 GLU A O 1
ATOM 738 N N . ILE A 1 91 ? 15.891 -7.558 0.595 1.00 75.38 91 ILE A N 1
ATOM 739 C CA . ILE A 1 91 ? 14.716 -6.763 0.206 1.00 75.38 91 ILE A CA 1
ATOM 740 C C . ILE A 1 91 ? 13.496 -7.189 1.011 1.00 75.38 91 ILE A C 1
ATOM 742 O O . ILE A 1 91 ? 12.796 -6.323 1.531 1.00 75.38 91 ILE A O 1
ATOM 746 N N . ALA A 1 92 ? 13.241 -8.496 1.108 1.00 78.31 92 ALA A N 1
ATOM 747 C CA . ALA A 1 92 ? 12.112 -9.030 1.857 1.00 78.31 92 ALA A CA 1
ATOM 748 C C . ALA A 1 92 ? 12.193 -8.646 3.341 1.00 78.31 92 ALA A C 1
ATOM 750 O O . ALA A 1 92 ? 11.188 -8.246 3.923 1.00 78.31 92 ALA A O 1
ATOM 751 N N . TYR A 1 93 ? 13.386 -8.685 3.939 1.00 81.44 93 TYR A N 1
ATOM 752 C CA . TYR A 1 93 ? 13.585 -8.279 5.327 1.00 81.44 93 TYR A CA 1
ATOM 753 C C . TYR A 1 93 ? 13.296 -6.788 5.548 1.00 81.44 93 TYR A C 1
ATOM 755 O O . TYR A 1 93 ? 12.516 -6.436 6.435 1.00 81.44 93 TYR A O 1
ATOM 763 N N . ILE A 1 94 ? 13.865 -5.910 4.713 1.00 79.81 94 ILE A N 1
ATOM 764 C CA . ILE A 1 94 ? 13.624 -4.457 4.774 1.00 79.81 94 ILE A CA 1
ATOM 765 C C . ILE A 1 94 ? 12.128 -4.156 4.611 1.00 79.81 94 ILE A C 1
ATOM 767 O O . ILE A 1 94 ? 11.561 -3.354 5.357 1.00 79.81 94 ILE A O 1
ATOM 771 N N . LEU A 1 95 ? 11.479 -4.853 3.680 1.00 76.50 95 LEU A N 1
ATOM 772 C CA . LEU A 1 95 ? 10.050 -4.746 3.428 1.00 76.50 95 LEU A CA 1
ATOM 773 C C . LEU A 1 95 ? 9.207 -5.134 4.623 1.00 76.50 95 LEU A C 1
ATOM 775 O O . LEU A 1 95 ? 8.349 -4.356 5.025 1.00 76.50 95 LEU A O 1
ATOM 779 N N . ILE A 1 96 ? 9.445 -6.316 5.189 1.00 78.06 96 ILE A N 1
ATOM 780 C CA . ILE A 1 96 ? 8.704 -6.809 6.350 1.00 78.06 96 ILE A CA 1
ATOM 781 C C . ILE A 1 96 ? 8.899 -5.847 7.523 1.00 78.06 96 ILE A C 1
ATOM 783 O O . ILE A 1 96 ? 7.921 -5.458 8.155 1.00 78.06 96 ILE A O 1
ATOM 787 N N . ALA A 1 97 ? 10.125 -5.378 7.766 1.00 83.31 97 ALA A N 1
ATOM 788 C CA . ALA A 1 97 ? 10.402 -4.399 8.814 1.00 83.31 97 ALA A CA 1
ATOM 789 C C . ALA A 1 97 ? 9.626 -3.082 8.602 1.00 83.31 97 ALA A C 1
ATOM 791 O O . ALA A 1 97 ? 9.010 -2.563 9.537 1.00 83.31 97 ALA A O 1
ATOM 792 N N . SER A 1 98 ? 9.591 -2.562 7.370 1.00 78.25 98 SER A N 1
ATOM 793 C CA . SER A 1 98 ? 8.798 -1.375 7.023 1.00 78.25 98 SER A CA 1
ATOM 794 C C . SER A 1 98 ? 7.284 -1.625 7.108 1.00 78.25 98 SER A C 1
ATOM 796 O O . SER A 1 98 ? 6.527 -0.734 7.485 1.00 78.25 98 SER A O 1
ATOM 798 N N . CYS A 1 99 ? 6.832 -2.834 6.774 1.00 76.06 99 CYS A N 1
ATOM 799 C CA . CYS A 1 99 ? 5.439 -3.279 6.864 1.00 76.06 99 CYS A CA 1
ATOM 800 C C . CYS A 1 99 ? 4.979 -3.242 8.325 1.00 76.06 99 CYS A C 1
ATOM 802 O O . CYS A 1 99 ? 3.980 -2.607 8.666 1.00 76.06 99 CYS A O 1
ATOM 804 N N . CYS A 1 100 ? 5.766 -3.865 9.203 1.00 80.81 100 CYS A N 1
ATOM 805 C CA . CYS A 1 100 ? 5.499 -3.962 10.630 1.00 80.81 100 CYS A CA 1
ATOM 806 C C . CYS A 1 100 ? 5.505 -2.593 11.314 1.00 80.81 100 CYS A C 1
ATOM 808 O O . CYS A 1 100 ? 4.596 -2.301 12.090 1.00 80.81 100 CYS A O 1
ATOM 810 N N . SER A 1 101 ? 6.480 -1.730 11.009 1.00 82.88 101 SER A N 1
ATOM 811 C CA . SER A 1 101 ? 6.539 -0.388 11.602 1.00 82.88 101 SER A CA 1
ATOM 812 C C . SER A 1 101 ? 5.331 0.464 11.204 1.00 82.88 101 SER A C 1
ATOM 814 O O . SER A 1 101 ? 4.734 1.134 12.047 1.00 82.88 101 SER A O 1
ATOM 816 N N . GLN A 1 102 ? 4.898 0.376 9.946 1.00 78.12 102 GLN A N 1
ATOM 817 C CA . GLN A 1 102 ? 3.734 1.105 9.460 1.00 78.12 102 GLN A CA 1
ATOM 818 C C . GLN A 1 102 ? 2.420 0.611 10.085 1.00 78.12 102 GLN A C 1
ATOM 820 O O . GLN A 1 102 ? 1.570 1.431 10.439 1.00 78.12 102 GLN A O 1
ATOM 825 N N . LEU A 1 103 ? 2.259 -0.709 10.236 1.00 79.06 103 LEU A N 1
ATOM 826 C CA . LEU A 1 103 ? 1.109 -1.310 10.918 1.00 79.06 103 LEU A CA 1
ATOM 827 C C . LEU A 1 103 ? 1.058 -0.891 12.390 1.00 79.06 103 LEU A C 1
ATOM 829 O O . LEU A 1 103 ? -0.006 -0.540 12.895 1.00 79.06 103 LEU A O 1
ATOM 833 N N . PHE A 1 104 ? 2.209 -0.877 13.065 1.00 82.06 104 PHE A N 1
ATOM 834 C CA . PHE A 1 104 ? 2.311 -0.454 14.458 1.00 82.06 104 PHE A CA 1
ATOM 835 C C . PHE A 1 104 ? 1.850 0.995 14.651 1.00 82.06 104 PHE A C 1
ATOM 837 O O . PHE A 1 104 ? 1.023 1.273 15.520 1.00 82.06 104 PHE A O 1
ATOM 844 N N . ILE A 1 105 ? 2.321 1.905 13.795 1.00 84.06 105 ILE A N 1
ATOM 845 C CA . ILE A 1 105 ? 1.903 3.310 13.804 1.00 84.06 105 ILE A CA 1
ATOM 846 C C . ILE A 1 105 ? 0.379 3.423 13.646 1.00 84.06 105 ILE A C 1
ATOM 848 O O . ILE A 1 105 ? -0.267 4.155 14.392 1.00 84.06 105 ILE A O 1
ATOM 852 N N . GLU A 1 106 ? -0.222 2.669 12.726 1.00 79.31 106 GLU A N 1
ATOM 853 C CA . GLU A 1 106 ? -1.667 2.722 12.482 1.00 79.31 106 GLU A CA 1
ATOM 854 C C . GLU A 1 106 ? -2.496 2.199 13.665 1.00 79.31 106 GLU A C 1
ATOM 856 O O . GLU A 1 106 ? -3.524 2.787 14.013 1.00 79.31 106 GLU A O 1
ATOM 861 N N . ILE A 1 107 ? -2.024 1.147 14.338 1.00 81.25 107 ILE A N 1
ATOM 862 C CA . ILE A 1 107 ? -2.634 0.657 15.581 1.00 81.25 107 ILE A CA 1
ATOM 863 C C . ILE A 1 107 ? -2.582 1.743 16.663 1.00 81.25 107 ILE A C 1
ATOM 865 O O . ILE A 1 107 ? -3.584 1.981 17.340 1.00 81.25 107 ILE A O 1
ATOM 869 N N . MET A 1 108 ? -1.441 2.420 16.813 1.00 84.75 108 MET A N 1
ATOM 870 C CA . MET A 1 108 ? -1.274 3.483 17.806 1.00 84.75 108 MET A CA 1
ATOM 871 C C . MET A 1 108 ? -2.193 4.676 17.529 1.00 84.75 108 MET A C 1
ATOM 873 O O . MET A 1 108 ? -2.903 5.112 18.435 1.00 84.75 108 MET A O 1
ATOM 877 N N . TYR A 1 109 ? -2.255 5.156 16.284 1.00 83.06 109 TYR A N 1
ATOM 878 C CA . TYR A 1 109 ? -3.154 6.250 15.902 1.00 83.06 109 TYR A CA 1
ATOM 879 C C . TYR A 1 109 ? -4.621 5.918 16.181 1.00 83.06 109 TYR A C 1
ATOM 881 O O . TYR A 1 109 ? -5.337 6.740 16.750 1.00 83.06 109 TYR A O 1
ATOM 889 N N . ARG A 1 110 ? -5.066 4.699 15.853 1.00 79.81 110 ARG A N 1
ATOM 890 C CA . ARG A 1 110 ? -6.443 4.270 16.140 1.00 79.81 110 ARG A CA 1
ATOM 891 C C . ARG A 1 110 ? -6.734 4.206 17.634 1.00 79.81 110 ARG A C 1
ATOM 893 O O . ARG A 1 110 ? -7.791 4.663 18.056 1.00 79.81 110 ARG A O 1
ATOM 900 N N . LYS A 1 111 ? -5.805 3.678 18.440 1.00 84.56 111 LYS A N 1
ATOM 901 C CA . LYS A 1 111 ? -5.954 3.667 19.904 1.00 84.56 111 LYS A CA 1
ATOM 902 C C . LYS A 1 111 ? -6.099 5.082 20.463 1.00 84.56 111 LYS A C 1
ATOM 904 O O . LYS A 1 111 ? -6.999 5.317 21.261 1.00 84.56 111 LYS A O 1
ATOM 909 N N . ILE A 1 112 ? -5.269 6.023 20.012 1.00 85.81 112 ILE A N 1
ATOM 910 C CA . ILE A 1 112 ? -5.349 7.434 20.423 1.00 85.81 112 ILE A CA 1
ATOM 911 C C . ILE A 1 112 ? -6.696 8.046 20.022 1.00 85.81 112 ILE A C 1
ATOM 913 O O . ILE A 1 112 ? -7.313 8.743 20.821 1.00 85.81 112 ILE A O 1
ATOM 917 N N . GLN A 1 113 ? -7.182 7.762 18.813 1.00 84.62 113 GLN A N 1
ATOM 918 C CA . GLN A 1 113 ? -8.461 8.286 18.340 1.00 84.62 113 GLN A CA 1
ATOM 919 C C . GLN A 1 113 ? -9.644 7.782 19.180 1.00 84.62 113 GLN A C 1
ATOM 921 O O . GLN A 1 113 ? -10.490 8.582 19.568 1.00 84.62 113 GLN A O 1
ATOM 926 N N . ILE A 1 114 ? -9.654 6.494 19.542 1.00 85.31 114 ILE A N 1
ATOM 927 C CA . ILE A 1 114 ? -10.664 5.921 20.447 1.00 85.31 114 ILE A CA 1
ATOM 928 C C . ILE A 1 114 ? -10.597 6.585 21.827 1.00 85.31 114 ILE A C 1
ATOM 930 O O . ILE A 1 114 ? -11.628 6.968 22.374 1.00 85.31 114 ILE A O 1
ATOM 934 N N . ILE A 1 115 ? -9.394 6.763 22.383 1.00 87.38 115 ILE A N 1
ATOM 935 C CA . ILE A 1 115 ? -9.216 7.425 23.684 1.00 87.38 115 ILE A CA 1
ATOM 936 C C . ILE A 1 115 ? -9.754 8.862 23.638 1.00 87.38 115 ILE A C 1
ATOM 938 O O . ILE A 1 115 ? -10.473 9.272 24.547 1.00 87.38 115 ILE A O 1
ATOM 942 N N . ASN A 1 116 ? -9.469 9.612 22.572 1.00 85.38 116 ASN A N 1
ATOM 943 C CA . ASN A 1 116 ? -9.964 10.979 22.412 1.00 85.38 116 ASN A CA 1
ATOM 944 C C . ASN A 1 116 ? -11.497 11.043 22.333 1.00 85.38 116 ASN A C 1
ATOM 946 O O . ASN A 1 116 ? -12.095 11.921 22.955 1.00 85.38 116 ASN A O 1
ATOM 950 N N . GLU A 1 117 ? -12.144 10.112 21.625 1.00 87.06 117 GLU A N 1
ATOM 951 C CA . GLU A 1 117 ? -13.611 10.030 21.595 1.00 87.06 117 GLU A CA 1
ATOM 952 C C . GLU A 1 117 ? -14.198 9.684 22.970 1.00 87.06 117 GLU A C 1
ATOM 954 O O . GLU A 1 117 ? -15.183 10.294 23.387 1.00 87.06 117 GLU A O 1
ATOM 959 N N . MET A 1 118 ? -13.566 8.773 23.719 1.00 87.00 118 MET A N 1
ATOM 960 C CA . MET A 1 118 ? -13.991 8.438 25.083 1.00 87.00 118 MET A CA 1
ATOM 961 C C . MET A 1 118 ? -13.867 9.632 26.038 1.00 87.00 118 MET A C 1
ATOM 963 O O . MET A 1 118 ? -14.790 9.896 26.808 1.00 87.00 118 MET A O 1
ATOM 967 N N . ILE A 1 119 ? -12.766 10.386 25.965 1.00 88.06 119 ILE A N 1
ATOM 968 C CA . ILE A 1 119 ? -12.565 11.606 26.762 1.00 88.06 119 ILE A CA 1
ATOM 969 C C . ILE A 1 119 ? -13.622 12.656 26.404 1.00 88.06 119 ILE A C 1
ATOM 971 O O . ILE A 1 119 ? -14.210 13.276 27.291 1.00 88.06 119 ILE A O 1
ATOM 975 N N . TYR A 1 120 ? -13.906 12.845 25.113 1.00 85.31 120 TYR A N 1
ATOM 976 C CA . TYR A 1 120 ? -14.934 13.784 24.669 1.00 85.31 120 TYR A CA 1
ATOM 977 C C . TYR A 1 120 ? -16.324 13.398 25.194 1.00 85.31 120 TYR A C 1
ATOM 979 O O . TYR A 1 120 ? -17.043 14.252 25.714 1.00 85.31 120 TYR A O 1
ATOM 987 N N . ALA A 1 121 ? -16.678 12.111 25.133 1.00 84.25 121 ALA A N 1
ATOM 988 C CA . ALA A 1 121 ? -17.941 11.599 25.659 1.00 84.25 121 ALA A CA 1
ATOM 989 C C . ALA A 1 121 ? -18.063 11.788 27.182 1.00 84.25 121 ALA A C 1
ATOM 991 O O . ALA A 1 121 ? -19.111 12.222 27.662 1.00 84.25 121 ALA A O 1
ATOM 992 N N . GLN A 1 122 ? -16.990 11.532 27.941 1.00 85.31 122 GLN A N 1
ATOM 993 C CA . GLN A 1 122 ? -16.960 11.776 29.388 1.00 85.31 122 GLN A CA 1
ATOM 994 C C . GLN A 1 122 ? -17.136 13.261 29.720 1.00 85.31 122 GLN A C 1
ATOM 996 O O . GLN A 1 122 ? -17.953 13.610 30.572 1.00 85.31 122 GLN A O 1
ATOM 1001 N N . ASN A 1 123 ? -16.425 14.143 29.017 1.00 84.75 123 ASN A N 1
ATOM 1002 C CA . ASN A 1 123 ? -16.537 15.587 29.219 1.00 84.75 123 ASN A CA 1
ATOM 1003 C C . ASN A 1 123 ? -17.943 16.105 28.891 1.00 84.75 123 ASN A C 1
ATOM 1005 O O . ASN A 1 123 ? -18.480 16.933 29.627 1.00 84.75 123 ASN A O 1
ATOM 1009 N N . LEU A 1 124 ? -18.567 15.599 27.823 1.00 85.25 124 LEU A N 1
ATOM 1010 C CA . LEU A 1 124 ? -19.942 15.944 27.465 1.00 85.25 124 LEU A CA 1
ATOM 1011 C C . LEU A 1 124 ? -20.941 15.476 28.534 1.00 85.25 124 LEU A C 1
ATOM 1013 O O . LEU A 1 124 ? -21.829 16.235 28.921 1.00 85.25 124 LEU A O 1
ATOM 1017 N N . TYR A 1 125 ? -20.767 14.258 29.052 1.00 80.31 125 TYR A N 1
ATOM 1018 C CA . TYR A 1 125 ? -21.603 13.715 30.122 1.00 80.31 125 TYR A CA 1
ATOM 1019 C C . TYR A 1 125 ? -21.499 14.544 31.408 1.00 80.31 125 TYR A C 1
ATOM 1021 O O . TYR A 1 125 ? -22.518 14.950 31.965 1.00 80.31 125 TYR A O 1
ATOM 1029 N N . MET A 1 126 ? -20.278 14.865 31.845 1.00 81.56 126 MET A N 1
ATOM 1030 C CA . MET A 1 126 ? -20.044 15.691 33.035 1.00 81.56 126 MET A CA 1
ATOM 1031 C C . MET A 1 126 ? -20.648 17.090 32.890 1.00 81.56 126 MET A C 1
ATOM 1033 O O . MET A 1 126 ? -21.252 17.602 33.831 1.00 81.56 126 MET A O 1
ATOM 1037 N N . LYS A 1 127 ? -20.545 17.691 31.699 1.00 81.75 127 LYS A N 1
ATOM 1038 C CA . LYS A 1 127 ? -21.137 19.002 31.412 1.00 81.75 127 LYS A CA 1
ATOM 1039 C C . LYS A 1 127 ? -22.665 18.955 31.497 1.00 81.75 127 LYS A C 1
ATOM 1041 O O . LYS A 1 127 ? -23.259 19.799 32.158 1.00 81.75 127 LYS A O 1
ATOM 1046 N N . ASN A 1 128 ? -23.296 17.934 30.917 1.00 78.44 128 ASN A N 1
ATOM 1047 C CA . ASN A 1 128 ? -24.750 17.759 30.989 1.00 78.44 128 ASN A CA 1
ATOM 1048 C C . ASN A 1 128 ? -25.245 17.470 32.421 1.00 78.44 128 ASN A C 1
ATOM 1050 O O . ASN A 1 128 ? -26.297 17.971 32.810 1.00 78.44 128 ASN A O 1
ATOM 1054 N N . ALA A 1 129 ? -24.479 16.721 33.221 1.00 75.25 129 ALA A N 1
ATOM 1055 C CA . ALA A 1 129 ? -24.804 16.423 34.620 1.00 75.25 129 ALA A CA 1
ATOM 1056 C C . ALA A 1 129 ? -24.663 17.638 35.560 1.00 75.25 129 ALA A C 1
ATOM 1058 O O . ALA A 1 129 ? -25.356 17.724 36.574 1.00 75.25 129 ALA A O 1
ATOM 1059 N N . LEU A 1 130 ? -23.774 18.585 35.242 1.00 69.31 130 LEU A N 1
ATOM 1060 C CA . LEU A 1 130 ? -23.675 19.866 35.950 1.00 69.31 130 LEU A CA 1
ATOM 1061 C C . LEU A 1 130 ? -24.861 20.778 35.605 1.00 69.31 130 LEU A C 1
ATOM 1063 O O . LEU A 1 130 ? -25.516 21.293 36.507 1.00 69.31 130 LEU A O 1
ATOM 1067 N N . PHE A 1 131 ? -25.222 20.878 34.322 1.00 65.69 131 PHE A N 1
ATOM 1068 C CA . PHE A 1 131 ? -26.378 21.664 33.871 1.00 65.69 131 PHE A CA 1
ATOM 1069 C C . PHE A 1 131 ? -27.726 21.176 34.427 1.00 65.69 131 PHE A C 1
ATOM 1071 O O . PHE A 1 131 ? -28.654 21.972 34.563 1.00 65.69 131 PHE A O 1
ATOM 1078 N N . SER A 1 132 ? -27.869 19.888 34.759 1.00 60.84 132 SER A N 1
ATOM 1079 C CA . SER A 1 132 ? -29.084 19.380 35.412 1.00 60.84 132 SER A CA 1
ATOM 1080 C C . SER A 1 132 ? -29.169 19.731 36.900 1.00 60.84 132 SER A C 1
ATOM 1082 O O . SER A 1 132 ? -30.264 19.714 37.450 1.00 60.84 132 SER A O 1
ATOM 1084 N N . LYS A 1 133 ? -28.040 20.032 37.559 1.00 60.56 133 LYS A N 1
ATOM 1085 C CA . LYS A 1 133 ? -28.002 20.415 38.981 1.00 60.56 133 LYS A CA 1
ATOM 1086 C C . LYS A 1 133 ? -28.271 21.902 39.214 1.00 60.56 133 LYS A C 1
ATOM 1088 O O . LYS A 1 133 ? -28.749 22.245 40.280 1.00 60.56 133 LYS A O 1
ATOM 1093 N N . GLU A 1 134 ? -28.005 22.760 38.231 1.00 58.91 134 GLU A N 1
ATOM 1094 C CA . GLU A 1 134 ? -28.266 24.210 38.310 1.00 58.91 134 GLU A CA 1
ATOM 1095 C C . GLU A 1 134 ? -29.721 24.599 37.972 1.00 58.91 134 GLU A C 1
ATOM 1097 O O . GLU A 1 134 ? -30.085 25.768 38.056 1.00 58.91 134 GLU A O 1
ATOM 1102 N N . LYS A 1 135 ? -30.561 23.636 37.566 1.00 56.69 135 LYS A N 1
ATOM 1103 C CA . LYS A 1 135 ? -31.983 23.841 37.221 1.00 56.69 135 LYS A CA 1
ATOM 1104 C C . LYS A 1 135 ? -32.973 23.459 38.337 1.00 56.69 135 LYS A C 1
ATOM 1106 O O . LYS A 1 135 ? -34.174 23.436 38.072 1.00 56.69 135 LYS A O 1
ATOM 1111 N N . ILE A 1 136 ? -32.483 23.148 39.538 1.00 50.94 136 ILE A N 1
ATOM 1112 C CA . ILE A 1 136 ? -33.270 22.896 40.760 1.00 50.94 136 ILE A CA 1
ATOM 1113 C C . ILE A 1 136 ? -32.980 24.035 41.731 1.00 50.94 136 ILE A C 1
ATOM 1115 O O . ILE A 1 136 ? -33.951 24.553 42.320 1.00 50.94 136 ILE A O 1
#

Foldseek 3Di:
DVLVVVLVVCPVPDDPVSVVSVVVVVVVCVVCVVDDDDQDPDPPDDWDKDWDQDAQPPVVPRWIWIWIATNPPGDIDTDTDPDNDPDSVRRVVVNVVVRVVVSVVVVVVVVVVVVVVVVVVVVVVVVVVVVVVVVD